Protein AF-A0A936DQ34-F1 (afdb_monomer_lite)

Secondary structure (DSSP, 8-state):
---TTHHHHHHHHHHHHHHHHS--TTTHHHHHHHHHTTB-HHHHHHHHHHHHHHHHHHHHS--EEEEEEEEEEEETTTTEEEEEEEEEEE-SSS-EEEEEEEEEEEEEEETTEEEEEEEEEEEE--------

pLDDT: mean 79.9, std 15.2, range [36.09, 97.06]

Foldseek 3Di:
DDDPPWVVQQVVQVVLCQLVQWDALVCLVVSLVVQVVFADPQQNVVVCVVSVVVNCCRNVQVKGKGWDWDDWGADPVVQKIKTWTWIWIDTPDRDIAIWIKIWIFHWDADPNGIHTHHIDMDTDRPPPPPDD

Radius of gyration: 15.68 Å; chains: 1; bounding box: 55×22×49 Å

Sequence (132 aa):
MPKPIRKPKIAHGLYLAGLLGNVSANNAGFIESTVSRFVTPKAFRSYLTELQQQAIKVRDEQLTTHFQAMEAEYDPGTDLVSVSGLLVTRGVTDVEQRDYRTFQFRFVTRQHQTLLDELRIKDENTRLTAGH

Structure (mmCIF, N/CA/C/O backbone):
data_AF-A0A936DQ34-F1
#
_entry.id   AF-A0A936DQ34-F1
#
loop_
_atom_site.group_PDB
_atom_site.id
_atom_site.type_symbol
_atom_site.label_atom_id
_atom_site.label_alt_id
_atom_site.label_comp_id
_atom_site.label_asym_id
_atom_site.label_entity_id
_atom_site.label_seq_id
_atom_site.pdbx_PDB_ins_code
_atom_site.Cartn_x
_atom_site.Cartn_y
_atom_site.Cartn_z
_atom_site.occupancy
_atom_site.B_iso_or_equiv
_atom_site.auth_seq_id
_atom_site.auth_comp_id
_atom_site.auth_asym_id
_atom_site.auth_atom_id
_atom_site.pdbx_PDB_model_num
ATOM 1 N N . MET A 1 1 ? -9.319 1.081 29.884 1.00 42.59 1 MET A N 1
ATOM 2 C CA . MET A 1 1 ? -8.817 -0.136 29.201 1.00 42.59 1 MET A CA 1
ATOM 3 C C . MET A 1 1 ? -8.824 0.100 27.693 1.00 42.59 1 MET A C 1
ATOM 5 O O . MET A 1 1 ? -9.895 0.412 27.181 1.00 42.59 1 MET A O 1
ATOM 9 N N . PRO A 1 2 ? -7.699 0.019 26.958 1.00 43.97 2 PRO A N 1
ATOM 10 C CA . PRO A 1 2 ? -7.752 0.144 25.504 1.00 43.97 2 PRO A CA 1
ATOM 11 C C . PRO A 1 2 ? -8.344 -1.136 24.884 1.00 43.97 2 PRO A C 1
ATOM 13 O O . PRO A 1 2 ? -7.945 -2.245 25.229 1.00 43.97 2 PRO A O 1
ATOM 16 N N . LYS A 1 3 ? -9.337 -0.965 24.001 1.00 46.25 3 LYS A N 1
ATOM 17 C CA . LYS A 1 3 ? -10.158 -2.022 23.379 1.00 46.25 3 LYS A CA 1
ATOM 18 C C . LYS A 1 3 ? -9.344 -3.047 22.551 1.00 46.25 3 LYS A C 1
ATOM 20 O O . LYS A 1 3 ? -8.371 -2.661 21.902 1.00 46.25 3 LYS A O 1
ATOM 25 N N . PRO A 1 4 ? -9.819 -4.307 22.429 1.00 53.09 4 PRO A N 1
ATOM 26 C CA . PRO A 1 4 ? -9.181 -5.410 21.684 1.00 53.09 4 PRO A CA 1
ATOM 27 C C . PRO A 1 4 ? -9.134 -5.250 20.144 1.00 53.09 4 PRO A C 1
ATOM 29 O O . PRO A 1 4 ? -8.749 -6.173 19.434 1.00 53.09 4 PRO A O 1
ATOM 32 N N . ILE A 1 5 ? -9.481 -4.077 19.605 1.00 57.06 5 ILE A N 1
ATOM 33 C CA . ILE A 1 5 ? -9.650 -3.814 18.161 1.00 57.06 5 ILE A CA 1
ATOM 34 C C . ILE A 1 5 ? -8.296 -3.588 17.438 1.00 57.06 5 ILE A C 1
ATOM 36 O O . ILE A 1 5 ? -8.241 -3.533 16.213 1.00 57.06 5 ILE A O 1
ATOM 40 N N . ARG A 1 6 ? -7.173 -3.521 18.172 1.00 66.62 6 ARG A N 1
ATOM 41 C CA . ARG A 1 6 ? -5.840 -3.199 17.618 1.00 66.62 6 ARG A CA 1
ATOM 42 C C . ARG A 1 6 ? -5.245 -4.314 16.748 1.00 66.62 6 ARG A C 1
ATOM 44 O O . ARG A 1 6 ? -4.810 -4.061 15.630 1.00 66.62 6 ARG A O 1
ATOM 51 N N . LYS A 1 7 ? -5.245 -5.556 17.246 1.00 77.88 7 LYS A N 1
ATOM 52 C CA . LYS A 1 7 ? -4.588 -6.694 16.573 1.00 77.88 7 LYS A CA 1
ATOM 53 C C . LYS A 1 7 ? -5.211 -7.040 15.209 1.00 77.88 7 LYS A C 1
ATOM 55 O O . LYS A 1 7 ? -4.446 -7.253 14.273 1.00 77.88 7 LYS A O 1
ATOM 60 N N . PRO A 1 8 ? -6.551 -7.036 15.044 1.00 85.12 8 PRO A N 1
ATOM 61 C CA . PRO A 1 8 ? -7.160 -7.287 13.740 1.00 85.12 8 PRO A CA 1
ATOM 62 C C . PRO A 1 8 ? -6.759 -6.255 12.684 1.00 85.12 8 PRO A C 1
ATOM 64 O O . PRO A 1 8 ? -6.446 -6.643 11.563 1.00 85.12 8 PRO A O 1
ATOM 67 N N . LYS A 1 9 ? -6.717 -4.960 13.032 1.00 88.94 9 LYS A N 1
ATOM 68 C CA . LYS A 1 9 ? -6.321 -3.898 12.093 1.00 88.94 9 LYS A CA 1
ATOM 69 C C . LYS A 1 9 ? -4.859 -4.038 11.657 1.00 88.94 9 LYS A C 1
ATOM 71 O O . LYS A 1 9 ? -4.579 -3.942 10.468 1.00 88.94 9 LYS A O 1
ATOM 76 N N . ILE A 1 10 ? -3.953 -4.338 12.592 1.00 92.81 10 ILE A N 1
ATOM 77 C CA . ILE A 1 10 ? -2.535 -4.591 12.281 1.00 92.81 10 ILE A CA 1
ATOM 78 C C . ILE A 1 10 ? -2.386 -5.794 11.341 1.00 92.81 10 ILE A C 1
ATOM 80 O O . ILE A 1 10 ? -1.680 -5.702 10.342 1.00 92.81 10 ILE A O 1
ATOM 84 N N . ALA A 1 11 ? -3.101 -6.894 11.601 1.00 92.00 11 ALA A N 1
ATOM 85 C CA . ALA A 1 11 ? -3.076 -8.067 10.727 1.00 92.00 11 ALA A CA 1
ATOM 86 C C . ALA A 1 11 ? -3.583 -7.757 9.304 1.00 92.00 11 ALA A C 1
ATOM 88 O O . ALA A 1 11 ? -2.979 -8.199 8.330 1.00 92.00 11 ALA A O 1
ATOM 89 N N . HIS A 1 12 ? -4.647 -6.954 9.173 1.00 90.31 12 HIS A N 1
ATOM 90 C CA . HIS A 1 12 ? -5.128 -6.499 7.863 1.00 90.31 12 HIS A CA 1
ATOM 91 C C . HIS A 1 12 ? -4.103 -5.601 7.161 1.00 90.31 12 HIS A C 1
ATOM 93 O O . HIS A 1 12 ? -3.882 -5.755 5.963 1.00 90.31 12 HIS A O 1
ATOM 99 N N . GLY A 1 13 ? -3.455 -4.694 7.899 1.00 92.06 13 GLY A N 1
ATOM 100 C CA . GLY A 1 13 ? -2.384 -3.851 7.368 1.00 92.06 13 GLY A CA 1
ATOM 101 C C . GLY A 1 13 ? -1.207 -4.671 6.847 1.00 92.06 13 GLY A C 1
ATOM 102 O O . GLY A 1 13 ? -0.770 -4.450 5.725 1.00 92.06 13 GLY A O 1
ATOM 103 N N . LEU A 1 14 ? -0.738 -5.662 7.612 1.00 94.56 14 LEU A N 1
ATOM 104 C CA . LEU A 1 14 ? 0.339 -6.569 7.197 1.00 94.56 14 LEU A CA 1
ATOM 105 C C . LEU A 1 14 ? -0.027 -7.362 5.938 1.00 94.56 14 LEU A C 1
ATOM 107 O O . LEU A 1 14 ? 0.781 -7.455 5.017 1.00 94.56 14 LEU A O 1
ATOM 111 N N . TYR A 1 15 ? -1.249 -7.898 5.878 1.00 91.94 15 TYR A N 1
ATOM 112 C CA . TYR A 1 15 ? -1.738 -8.616 4.703 1.00 91.94 15 TYR A CA 1
ATOM 113 C C . TYR A 1 15 ? -1.745 -7.725 3.455 1.00 91.94 15 TYR A C 1
ATOM 115 O O . TYR A 1 15 ? -1.208 -8.106 2.415 1.00 91.94 15 TYR A O 1
ATOM 123 N N . LEU A 1 16 ? -2.306 -6.516 3.566 1.00 90.50 16 LEU A N 1
ATOM 124 C CA . LEU A 1 16 ? -2.356 -5.580 2.447 1.00 90.50 16 LEU A CA 1
ATOM 125 C C . LEU A 1 16 ? -0.961 -5.086 2.055 1.00 90.50 16 LEU A C 1
ATOM 127 O O . LEU A 1 16 ? -0.651 -5.089 0.873 1.00 90.50 16 LEU A O 1
ATOM 131 N N . ALA A 1 17 ? -0.094 -4.729 3.003 1.00 92.31 17 ALA A N 1
ATOM 132 C CA . ALA A 1 17 ? 1.287 -4.343 2.705 1.00 92.31 17 ALA A CA 1
ATOM 133 C C . ALA A 1 17 ? 2.051 -5.467 1.989 1.00 92.31 17 ALA A C 1
ATOM 135 O O . ALA A 1 17 ? 2.774 -5.209 1.030 1.00 92.31 17 ALA A O 1
ATOM 136 N N . GLY A 1 18 ? 1.830 -6.721 2.394 1.00 92.62 18 GLY A N 1
ATOM 137 C CA . GLY A 1 18 ? 2.367 -7.893 1.712 1.00 92.62 18 GLY A CA 1
ATOM 138 C C . GLY A 1 18 ? 1.900 -7.987 0.261 1.00 92.62 18 GLY A C 1
ATOM 139 O O . GLY A 1 18 ? 2.727 -8.166 -0.623 1.00 92.62 18 GLY A O 1
ATOM 140 N N . LEU A 1 19 ? 0.608 -7.806 -0.016 1.00 89.38 19 LEU A N 1
ATOM 141 C CA . LEU A 1 19 ? 0.105 -7.809 -1.395 1.00 89.38 19 LEU A CA 1
ATOM 142 C C . LEU A 1 19 ? 0.658 -6.639 -2.219 1.00 89.38 19 LEU A C 1
ATOM 144 O O . LEU A 1 19 ? 1.099 -6.834 -3.345 1.00 89.38 19 LEU A O 1
ATOM 148 N N . LEU A 1 20 ? 0.638 -5.428 -1.665 1.00 87.56 20 LEU A N 1
ATOM 149 C CA . LEU A 1 20 ? 0.987 -4.201 -2.390 1.00 87.56 20 LEU A CA 1
ATOM 150 C C . LEU A 1 20 ? 2.488 -4.005 -2.575 1.00 87.56 20 LEU A C 1
ATOM 152 O O . LEU A 1 20 ? 2.909 -3.324 -3.504 1.00 87.56 20 LEU A O 1
ATOM 156 N N . GLY A 1 21 ? 3.294 -4.579 -1.693 1.00 89.56 21 GLY A N 1
ATOM 157 C CA . GLY A 1 21 ? 4.744 -4.525 -1.780 1.00 89.56 21 GLY A CA 1
ATOM 158 C C . GLY A 1 21 ? 5.373 -5.693 -2.543 1.00 89.56 21 GLY A C 1
ATOM 159 O O . GLY A 1 21 ? 6.570 -5.648 -2.803 1.00 89.56 21 GLY A O 1
ATOM 160 N N . ASN A 1 22 ? 4.596 -6.724 -2.903 1.00 91.50 22 ASN A N 1
ATOM 161 C CA . ASN A 1 22 ? 5.082 -7.912 -3.613 1.00 91.50 22 ASN A CA 1
ATOM 162 C C . ASN A 1 22 ? 4.374 -8.089 -4.963 1.00 91.50 22 ASN A C 1
ATOM 164 O O . ASN A 1 22 ? 3.525 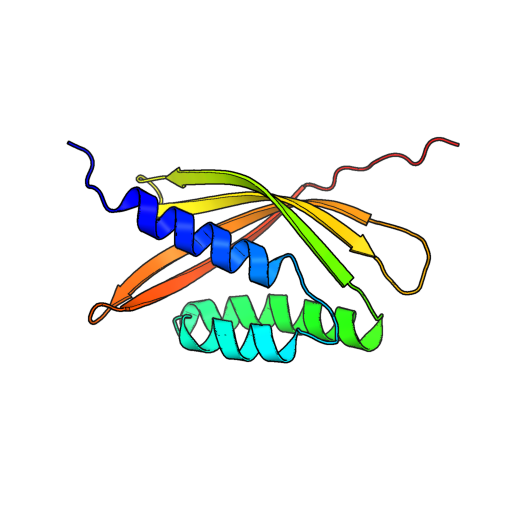-8.971 -5.137 1.00 91.50 22 ASN A O 1
ATOM 168 N N . VAL A 1 23 ? 4.715 -7.230 -5.924 1.00 88.06 23 VAL A N 1
ATOM 169 C CA . VAL A 1 23 ? 4.039 -7.128 -7.224 1.00 88.06 23 VAL A CA 1
ATOM 170 C C . VAL A 1 23 ? 4.970 -7.557 -8.357 1.00 88.06 23 VAL A C 1
ATOM 172 O O . VAL A 1 23 ? 6.162 -7.271 -8.368 1.00 88.06 23 VAL A O 1
ATOM 175 N N . SER A 1 24 ? 4.405 -8.244 -9.340 1.00 86.25 24 SER A N 1
ATOM 176 C CA . SER A 1 24 ? 5.037 -8.651 -10.594 1.00 86.25 24 SER A CA 1
ATOM 177 C C . SER A 1 24 ? 3.990 -8.664 -11.708 1.00 86.25 24 SER A C 1
ATOM 179 O O . SER A 1 24 ? 2.784 -8.669 -11.440 1.00 86.25 24 SER A O 1
ATOM 181 N N . ALA A 1 25 ? 4.430 -8.749 -12.964 1.00 81.94 25 ALA A N 1
ATOM 182 C CA . ALA A 1 25 ? 3.512 -8.831 -14.102 1.00 81.94 25 ALA A CA 1
ATOM 183 C C . ALA A 1 25 ? 2.543 -10.025 -13.985 1.00 81.94 25 ALA A C 1
ATOM 185 O O . ALA A 1 25 ? 1.388 -9.938 -14.395 1.00 81.94 25 ALA A O 1
ATOM 186 N N . ASN A 1 26 ? 2.986 -11.112 -13.346 1.00 85.31 26 ASN A N 1
ATOM 187 C CA . ASN A 1 26 ? 2.221 -12.350 -13.222 1.00 85.31 26 ASN A CA 1
ATOM 188 C C . ASN A 1 26 ? 1.116 -12.296 -12.157 1.00 85.31 26 ASN A C 1
ATOM 190 O O . ASN A 1 26 ? 0.163 -13.068 -12.241 1.00 85.31 26 ASN A O 1
ATOM 194 N N . ASN A 1 27 ? 1.228 -11.424 -11.146 1.00 85.25 27 ASN A N 1
ATOM 195 C CA . ASN A 1 27 ? 0.270 -11.363 -10.033 1.00 85.25 27 ASN A CA 1
ATOM 196 C C . ASN A 1 27 ? -0.489 -10.027 -9.926 1.00 85.25 27 ASN A C 1
ATOM 198 O O . ASN A 1 27 ? -1.427 -9.939 -9.133 1.00 85.25 27 ASN A O 1
ATOM 202 N N . ALA A 1 28 ? -0.153 -9.018 -10.739 1.00 81.44 28 ALA A N 1
ATOM 203 C CA . ALA A 1 28 ? -0.770 -7.691 -10.685 1.00 81.44 28 ALA A CA 1
ATOM 204 C C . ALA A 1 28 ? -2.308 -7.732 -10.808 1.00 81.44 28 ALA A C 1
ATOM 206 O O . ALA A 1 28 ? -3.007 -7.174 -9.963 1.00 81.44 28 ALA A O 1
ATOM 207 N N . GLY A 1 29 ? -2.849 -8.463 -11.792 1.00 80.94 29 GLY A N 1
ATOM 208 C CA . GLY A 1 29 ? -4.304 -8.588 -11.971 1.00 80.94 29 GLY A CA 1
ATOM 209 C C . GLY A 1 29 ? -5.000 -9.314 -10.812 1.00 80.94 29 GLY A C 1
ATOM 210 O O . GLY A 1 29 ? -6.113 -8.963 -10.414 1.00 80.94 29 GLY A O 1
ATOM 211 N N . PHE A 1 30 ? -4.326 -10.293 -10.201 1.00 85.25 30 PHE A N 1
ATOM 212 C CA . PHE A 1 30 ? -4.834 -10.953 -8.999 1.00 85.25 30 PHE A CA 1
ATOM 213 C C . PHE A 1 30 ? -4.909 -9.975 -7.818 1.00 85.25 30 PHE A C 1
ATOM 215 O O . PHE A 1 30 ? -5.934 -9.930 -7.132 1.00 85.25 30 PHE A O 1
ATOM 222 N N . ILE A 1 31 ? -3.863 -9.172 -7.603 1.00 83.94 31 ILE A N 1
ATOM 223 C CA . ILE A 1 31 ? -3.805 -8.174 -6.528 1.00 83.94 31 ILE A CA 1
ATOM 224 C C . ILE A 1 31 ? -4.905 -7.126 -6.716 1.00 83.94 31 ILE A C 1
ATOM 226 O O . ILE A 1 31 ? -5.665 -6.880 -5.780 1.00 83.94 31 ILE A O 1
ATOM 230 N N . GLU A 1 32 ? -5.069 -6.592 -7.929 1.00 78.69 32 GLU A N 1
ATOM 231 C CA . GLU A 1 32 ? -6.132 -5.633 -8.256 1.00 78.69 32 GLU A CA 1
ATOM 232 C C . GLU A 1 32 ? -7.528 -6.205 -7.951 1.00 78.69 32 GLU A C 1
ATOM 234 O O . GLU A 1 32 ? -8.326 -5.593 -7.230 1.00 78.69 32 GLU A O 1
ATOM 239 N N . SER A 1 33 ? -7.814 -7.423 -8.421 1.00 82.38 33 SER A N 1
ATOM 240 C CA . SER A 1 33 ? -9.102 -8.090 -8.173 1.00 82.38 33 SER A CA 1
ATOM 241 C C . SER A 1 33 ? -9.339 -8.407 -6.691 1.00 82.38 33 SER A C 1
ATOM 243 O O . SER A 1 33 ? -10.480 -8.463 -6.232 1.00 82.38 33 SER A O 1
ATOM 245 N N . THR A 1 34 ? -8.266 -8.622 -5.929 1.00 83.56 34 THR A N 1
ATOM 246 C CA . THR A 1 34 ? -8.348 -8.955 -4.509 1.00 83.56 34 THR A CA 1
ATOM 247 C C . THR A 1 34 ? -8.626 -7.716 -3.693 1.00 83.56 34 THR A C 1
ATOM 249 O O . THR A 1 34 ? -9.564 -7.713 -2.899 1.00 83.56 34 THR A O 1
ATOM 252 N N . VAL A 1 35 ? -7.854 -6.656 -3.906 1.00 80.25 35 VAL A N 1
ATOM 253 C CA . VAL A 1 35 ? -7.964 -5.447 -3.099 1.00 80.25 35 VAL A CA 1
ATOM 254 C C . VAL A 1 35 ? -9.225 -4.669 -3.447 1.00 80.25 35 VAL A C 1
ATOM 256 O O . VAL A 1 35 ? -9.895 -4.226 -2.521 1.00 80.25 35 VAL A O 1
ATOM 259 N N . SER A 1 36 ? -9.630 -4.598 -4.723 1.00 78.81 36 SER A N 1
ATOM 260 C CA . SER A 1 36 ? -10.869 -3.917 -5.157 1.00 78.81 36 SER A CA 1
ATOM 261 C C . SER A 1 36 ? -12.123 -4.336 -4.379 1.00 78.81 36 SER A C 1
ATOM 263 O O . SER A 1 36 ? -12.998 -3.505 -4.146 1.00 78.81 36 SER A O 1
ATOM 265 N N . ARG A 1 37 ? -12.199 -5.586 -3.902 1.00 77.56 37 ARG A N 1
ATOM 266 C CA . ARG A 1 37 ? -13.316 -6.089 -3.080 1.00 77.56 37 ARG A CA 1
ATOM 267 C C . ARG A 1 37 ? -13.371 -5.513 -1.665 1.00 77.56 37 ARG A C 1
ATOM 269 O O . ARG A 1 37 ? -14.415 -5.586 -1.025 1.00 77.56 37 ARG A O 1
ATOM 276 N N . PHE A 1 38 ? -12.266 -4.963 -1.172 1.00 76.38 38 PHE A 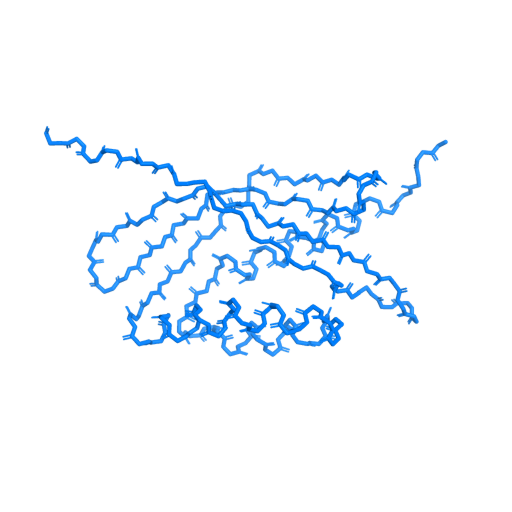N 1
ATOM 2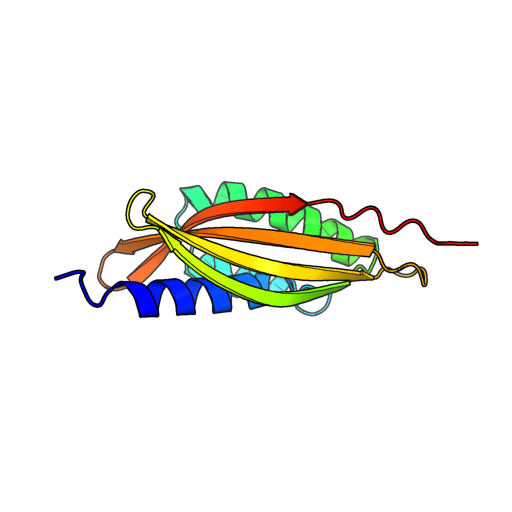77 C CA . PHE A 1 38 ? -12.118 -4.512 0.210 1.00 76.38 38 PHE A CA 1
ATOM 278 C C . PHE A 1 38 ? -11.808 -3.020 0.321 1.00 76.38 38 PHE A C 1
ATOM 280 O O . PHE A 1 38 ? -11.471 -2.568 1.411 1.00 76.38 38 PHE A O 1
ATOM 287 N N . VAL A 1 39 ? -11.919 -2.239 -0.758 1.00 78.88 39 VAL A N 1
ATOM 288 C CA . VAL A 1 39 ? -11.681 -0.788 -0.726 1.00 78.88 39 VAL A CA 1
ATOM 289 C C . VAL A 1 39 ? -12.994 -0.020 -0.827 1.00 78.88 39 VAL A C 1
ATOM 291 O O . VAL A 1 39 ? -13.875 -0.362 -1.613 1.00 78.88 39 VAL A O 1
ATOM 294 N N . THR A 1 40 ? -13.137 1.058 -0.056 1.00 76.19 40 THR A N 1
ATOM 295 C CA . THR A 1 40 ? -14.236 2.004 -0.275 1.00 76.19 40 THR A CA 1
ATOM 296 C C . THR A 1 40 ? -14.068 2.704 -1.635 1.00 76.19 40 THR A C 1
ATOM 298 O O . THR A 1 40 ? -12.940 2.896 -2.094 1.00 76.19 40 THR A O 1
ATOM 301 N N . PRO A 1 41 ? -15.148 3.185 -2.283 1.00 66.00 41 PRO A N 1
ATOM 302 C CA . PRO A 1 41 ? -15.038 3.908 -3.557 1.00 66.00 41 PRO A CA 1
ATOM 303 C C . PRO A 1 41 ? -14.090 5.118 -3.515 1.00 66.00 41 PRO A C 1
ATOM 305 O O . PRO A 1 41 ? -13.546 5.521 -4.543 1.00 66.00 41 PRO A O 1
ATOM 308 N N . LYS A 1 42 ? -13.898 5.705 -2.325 1.00 69.06 42 LYS A N 1
ATOM 309 C CA . LYS A 1 42 ? -12.978 6.818 -2.078 1.00 69.06 42 LYS A CA 1
ATOM 310 C C . LYS A 1 42 ? -11.521 6.357 -2.132 1.00 69.06 42 LYS A C 1
ATOM 312 O O . LYS A 1 42 ? -10.757 6.901 -2.924 1.00 69.06 42 LYS A O 1
ATOM 317 N N . ALA A 1 43 ? -11.145 5.349 -1.341 1.00 65.62 43 ALA A N 1
ATOM 318 C CA . ALA A 1 43 ? -9.778 4.833 -1.363 1.00 65.62 43 ALA A CA 1
ATOM 319 C C . ALA A 1 43 ? -9.440 4.130 -2.677 1.00 65.62 43 ALA A C 1
ATOM 321 O O . ALA A 1 43 ? -8.285 4.164 -3.082 1.00 65.62 43 ALA A O 1
ATOM 322 N N . PHE A 1 44 ? -10.429 3.572 -3.381 1.00 65.25 44 PHE A N 1
ATOM 323 C CA . PHE A 1 44 ? -10.210 2.898 -4.657 1.00 65.25 44 PHE A CA 1
ATOM 324 C C . PHE A 1 44 ? -9.610 3.836 -5.709 1.00 65.25 44 PHE A C 1
ATOM 326 O O . PHE A 1 44 ? -8.763 3.409 -6.477 1.00 65.25 44 PHE A O 1
ATOM 333 N N . ARG A 1 45 ? -9.959 5.131 -5.711 1.00 62.25 45 ARG A N 1
ATOM 334 C CA . ARG A 1 45 ? -9.392 6.100 -6.668 1.00 62.25 45 ARG A CA 1
ATOM 335 C C . ARG A 1 45 ? -7.917 6.395 -6.402 1.00 62.25 45 ARG A C 1
ATOM 337 O O . ARG A 1 45 ? -7.126 6.352 -7.331 1.00 62.25 45 ARG A O 1
ATOM 344 N N . SER A 1 46 ? -7.543 6.668 -5.151 1.00 62.91 46 SER A N 1
ATOM 345 C CA . SER A 1 46 ? -6.136 6.899 -4.783 1.00 62.91 46 SER A CA 1
ATOM 346 C C . SER A 1 46 ? -5.297 5.634 -4.956 1.00 62.91 46 SER A C 1
ATOM 348 O O . SER A 1 46 ? -4.190 5.690 -5.475 1.00 62.91 46 SER A O 1
ATOM 350 N N . TYR A 1 47 ? -5.865 4.491 -4.578 1.00 64.81 47 TYR A N 1
ATOM 351 C CA . TYR A 1 47 ? -5.282 3.170 -4.757 1.00 64.81 47 TYR A CA 1
ATOM 352 C C . TYR A 1 47 ? -5.032 2.841 -6.230 1.00 64.81 47 TYR A C 1
ATOM 354 O O . TYR A 1 47 ? -3.915 2.490 -6.589 1.00 64.81 47 TYR A O 1
ATOM 362 N N . LEU A 1 48 ? -6.048 2.989 -7.085 1.00 60.59 48 LEU A N 1
ATOM 363 C CA . LEU A 1 48 ? -5.932 2.704 -8.510 1.00 60.59 48 LEU A CA 1
ATOM 364 C C . LEU A 1 48 ? -4.915 3.606 -9.189 1.00 60.59 48 LEU A C 1
ATOM 366 O O . LEU A 1 48 ? -4.193 3.114 -10.036 1.00 60.59 48 LEU A O 1
ATOM 370 N N . THR A 1 49 ? -4.820 4.886 -8.834 1.00 65.94 49 THR A N 1
ATOM 371 C CA . THR A 1 49 ? -3.811 5.760 -9.444 1.00 65.94 49 THR A CA 1
ATOM 372 C C . THR A 1 49 ? -2.396 5.249 -9.164 1.00 65.94 49 THR A C 1
ATOM 374 O O . THR A 1 49 ? -1.610 5.097 -10.095 1.00 65.94 49 THR A O 1
ATOM 377 N N . GLU A 1 50 ? -2.088 4.916 -7.908 1.00 66.81 50 GLU A N 1
ATOM 378 C CA . GLU A 1 50 ? -0.766 4.406 -7.514 1.00 66.81 50 GLU A CA 1
ATOM 379 C C . GLU A 1 50 ? -0.483 3.024 -8.120 1.00 66.81 50 GLU A C 1
ATOM 381 O O . GLU A 1 50 ? 0.607 2.757 -8.631 1.00 66.81 50 GLU A O 1
ATOM 386 N N . LEU A 1 51 ? -1.486 2.144 -8.122 1.00 64.62 51 LEU A N 1
ATOM 387 C CA . LEU A 1 51 ? -1.319 0.778 -8.601 1.00 64.62 51 LEU A CA 1
ATOM 388 C C . LEU A 1 51 ? -1.391 0.641 -10.109 1.00 64.62 51 LEU A C 1
ATOM 390 O O . LEU A 1 51 ? -0.684 -0.194 -10.643 1.00 64.62 51 LEU A O 1
ATOM 394 N N . GLN A 1 52 ? -2.181 1.443 -10.818 1.00 60.59 52 GLN A N 1
ATOM 395 C CA . GLN A 1 52 ? -2.158 1.465 -12.280 1.00 60.59 52 GLN A CA 1
ATOM 396 C C . GLN A 1 52 ? -0.819 2.004 -12.769 1.00 60.59 52 GLN A C 1
ATOM 398 O O . GLN A 1 52 ? -0.245 1.431 -13.690 1.00 60.59 52 GLN A O 1
ATOM 403 N N . GLN A 1 53 ? -0.268 3.039 -12.125 1.00 66.56 53 GLN A N 1
ATOM 404 C CA . GLN A 1 53 ? 1.071 3.515 -12.468 1.00 66.56 53 GLN A CA 1
ATOM 405 C C . GLN A 1 53 ? 2.147 2.462 -12.188 1.00 66.56 53 GLN A C 1
ATOM 407 O O . GLN A 1 53 ? 3.025 2.262 -13.028 1.00 66.56 53 GLN A O 1
ATOM 412 N N . GLN A 1 54 ? 2.068 1.745 -11.064 1.00 65.50 54 GLN A N 1
ATOM 413 C CA . GLN A 1 54 ? 2.984 0.633 -10.799 1.00 65.50 54 GLN A CA 1
ATOM 414 C C . GLN A 1 54 ? 2.749 -0.562 -11.724 1.00 65.50 54 GLN A C 1
ATOM 416 O O . GLN A 1 54 ? 3.719 -1.125 -12.203 1.00 65.50 54 GLN A O 1
ATOM 421 N N . ALA A 1 55 ? 1.508 -0.936 -12.024 1.00 64.25 55 ALA A N 1
ATOM 422 C CA . ALA A 1 55 ? 1.170 -2.083 -12.863 1.00 64.25 55 ALA A CA 1
ATOM 423 C C . ALA A 1 55 ? 1.573 -1.863 -14.325 1.00 64.25 55 ALA A C 1
ATOM 425 O O . ALA A 1 55 ? 2.066 -2.793 -14.958 1.00 64.25 55 ALA A O 1
ATOM 426 N N . ILE A 1 56 ? 1.419 -0.639 -14.845 1.00 63.12 56 ILE A N 1
ATOM 427 C CA . ILE A 1 56 ? 1.920 -0.260 -16.172 1.00 63.12 56 ILE A CA 1
ATOM 428 C C . ILE A 1 56 ? 3.441 -0.421 -16.208 1.00 63.12 56 ILE A C 1
ATOM 430 O O . ILE A 1 56 ? 3.941 -1.120 -17.079 1.00 63.12 56 ILE A O 1
ATOM 434 N N . LYS A 1 57 ? 4.174 0.115 -15.223 1.00 65.31 57 LYS A N 1
ATOM 435 C CA . LYS A 1 57 ? 5.637 -0.052 -15.146 1.00 65.31 57 LYS A CA 1
ATOM 436 C C . LYS A 1 57 ? 6.054 -1.513 -14.966 1.00 65.31 57 LYS A C 1
ATOM 438 O O . LYS A 1 57 ? 6.924 -2.004 -15.663 1.00 65.31 57 LYS A O 1
ATOM 443 N N . VAL A 1 58 ? 5.394 -2.248 -14.079 1.00 64.81 58 VAL A N 1
ATOM 444 C CA . VAL A 1 58 ? 5.626 -3.680 -13.843 1.00 64.81 58 VAL A CA 1
ATOM 445 C C . VAL A 1 58 ? 5.416 -4.503 -15.113 1.00 64.81 58 VAL A C 1
ATOM 447 O O . VAL A 1 58 ? 6.155 -5.453 -15.351 1.00 64.81 58 VAL A O 1
ATOM 450 N N . ARG A 1 59 ? 4.435 -4.150 -15.948 1.00 67.31 59 ARG A N 1
ATOM 451 C CA . ARG A 1 59 ? 4.170 -4.856 -17.203 1.00 67.31 59 ARG A CA 1
ATOM 452 C C . ARG A 1 59 ? 5.119 -4.428 -18.320 1.00 67.31 59 ARG A C 1
ATOM 454 O O . ARG A 1 59 ? 5.678 -5.287 -18.994 1.00 67.31 59 ARG A O 1
ATOM 461 N N . ASP A 1 60 ? 5.283 -3.127 -18.517 1.00 70.00 60 ASP A N 1
ATOM 462 C CA . ASP A 1 60 ? 5.986 -2.569 -19.671 1.00 70.00 60 ASP A CA 1
ATOM 463 C C . ASP A 1 60 ? 7.517 -2.581 -19.460 1.00 70.00 60 ASP A C 1
ATOM 465 O O . ASP A 1 60 ? 8.267 -2.809 -20.406 1.00 70.00 60 ASP A O 1
ATOM 469 N N . GLU A 1 61 ? 7.987 -2.430 -18.216 1.00 70.94 61 GLU A N 1
ATOM 470 C CA . GLU A 1 61 ? 9.408 -2.458 -17.820 1.00 70.94 61 GLU A CA 1
ATOM 471 C C . GLU A 1 61 ? 9.804 -3.776 -17.115 1.00 70.94 61 GLU A C 1
ATOM 473 O O . GLU A 1 61 ? 10.931 -3.913 -16.638 1.00 70.94 61 GLU A O 1
ATOM 478 N N . GLN A 1 62 ? 8.888 -4.755 -17.036 1.00 77.25 62 GLN A N 1
ATOM 479 C CA . GLN A 1 62 ? 9.076 -6.052 -16.357 1.00 77.25 62 GLN A CA 1
ATOM 480 C C . GLN A 1 62 ? 9.588 -5.927 -14.910 1.00 77.25 62 GLN A C 1
ATOM 482 O O . GLN A 1 62 ? 10.346 -6.773 -14.428 1.00 77.25 62 GLN A O 1
ATOM 487 N N . LEU A 1 63 ? 9.190 -4.865 -14.203 1.00 82.06 63 LEU A N 1
ATOM 488 C CA . LEU A 1 63 ? 9.601 -4.671 -12.816 1.00 82.06 63 LEU A CA 1
ATOM 489 C C . LEU A 1 63 ? 8.969 -5.720 -11.901 1.00 82.06 63 LEU A C 1
ATOM 491 O O . LEU A 1 63 ? 7.811 -6.112 -12.047 1.00 82.06 63 LEU A O 1
ATOM 495 N N . THR A 1 64 ? 9.725 -6.113 -10.889 1.00 87.06 64 THR A N 1
ATOM 496 C CA . THR A 1 64 ? 9.251 -6.898 -9.755 1.00 87.06 64 THR A CA 1
ATOM 497 C C . THR A 1 64 ? 9.578 -6.157 -8.473 1.00 87.06 64 THR A C 1
ATOM 499 O O . THR A 1 64 ? 10.651 -5.564 -8.345 1.00 87.06 64 THR A O 1
ATOM 502 N N . THR A 1 65 ? 8.650 -6.175 -7.525 1.00 89.88 65 THR A N 1
ATOM 503 C CA . THR A 1 65 ? 8.863 -5.650 -6.181 1.00 89.88 65 THR A CA 1
ATOM 504 C C . THR A 1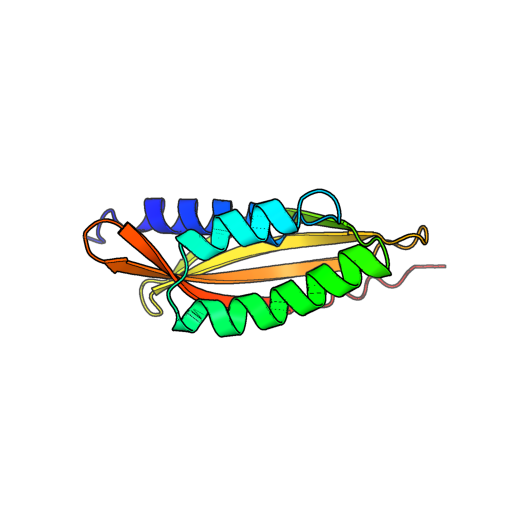 65 ? 8.780 -6.773 -5.163 1.00 89.88 65 THR A C 1
ATOM 506 O O . THR A 1 65 ? 7.963 -7.688 -5.284 1.00 89.88 65 THR A O 1
ATOM 509 N N . HIS A 1 66 ? 9.642 -6.701 -4.156 1.00 93.81 66 HIS A N 1
ATOM 510 C CA . HIS A 1 66 ? 9.604 -7.561 -2.989 1.00 93.81 66 HIS A CA 1
ATOM 511 C C . HIS A 1 66 ? 9.637 -6.703 -1.732 1.00 93.81 66 HIS A C 1
ATOM 513 O O . HIS A 1 66 ? 10.553 -5.903 -1.550 1.00 93.81 66 HIS A O 1
ATOM 519 N N . PHE A 1 67 ? 8.649 -6.875 -0.860 1.00 95.38 67 PHE A N 1
ATOM 520 C CA . PHE A 1 67 ? 8.539 -6.120 0.379 1.00 95.38 67 PHE A CA 1
ATOM 521 C C . PHE A 1 67 ? 8.607 -7.045 1.580 1.00 95.38 67 PHE A C 1
ATOM 523 O O . PHE A 1 67 ? 7.800 -7.972 1.715 1.00 95.38 67 PHE A O 1
ATOM 530 N N . GLN A 1 68 ? 9.530 -6.727 2.480 1.00 97.06 68 GLN A N 1
ATOM 531 C CA . GLN A 1 68 ? 9.687 -7.383 3.764 1.00 97.06 68 GLN A CA 1
ATOM 532 C C . GLN A 1 68 ? 9.272 -6.418 4.874 1.00 97.06 68 GLN A C 1
ATOM 534 O O . GLN A 1 68 ? 9.994 -5.474 5.191 1.00 97.06 68 GLN A O 1
ATOM 539 N N . ALA A 1 69 ? 8.110 -6.671 5.479 1.00 96.50 69 ALA A N 1
ATOM 540 C CA . ALA A 1 69 ? 7.655 -5.915 6.641 1.00 96.50 69 ALA A CA 1
ATOM 541 C C . ALA A 1 69 ? 8.616 -6.124 7.822 1.00 96.50 69 ALA A C 1
ATOM 543 O O . ALA A 1 69 ? 8.961 -7.258 8.155 1.00 96.50 69 ALA A O 1
ATOM 544 N N . MET A 1 70 ? 9.017 -5.027 8.458 1.00 95.81 70 MET A N 1
ATOM 545 C CA . MET A 1 70 ? 9.916 -5.018 9.615 1.00 95.81 70 MET A CA 1
ATOM 546 C C . MET A 1 70 ? 9.204 -4.511 10.867 1.00 95.81 70 MET A C 1
ATOM 548 O O . MET A 1 70 ? 9.453 -5.005 11.964 1.00 95.81 70 MET A O 1
ATOM 552 N N . GLU A 1 71 ? 8.278 -3.569 10.696 1.00 95.12 71 GLU A N 1
ATOM 553 C CA . GLU A 1 71 ? 7.519 -2.968 11.783 1.00 95.12 71 GLU A CA 1
ATOM 554 C C . GLU A 1 71 ? 6.051 -2.796 11.390 1.00 95.12 71 GLU A C 1
ATOM 556 O O . GLU A 1 71 ? 5.724 -2.522 10.233 1.00 95.12 71 GLU A O 1
ATOM 561 N N . ALA A 1 72 ? 5.157 -2.973 12.363 1.00 96.00 72 ALA A N 1
ATOM 562 C CA . ALA A 1 72 ? 3.745 -2.681 12.194 1.00 96.00 72 ALA A CA 1
ATOM 563 C C . ALA A 1 72 ? 3.146 -2.124 13.486 1.00 96.00 72 ALA A C 1
ATOM 565 O O . ALA A 1 72 ? 3.205 -2.759 14.541 1.00 96.00 72 ALA A O 1
ATOM 566 N N . GLU A 1 73 ? 2.509 -0.964 13.386 1.00 94.75 73 GLU A N 1
ATOM 567 C CA . GLU A 1 73 ? 1.940 -0.251 14.524 1.00 94.75 73 GLU A CA 1
ATOM 568 C C . GLU A 1 73 ? 0.531 0.262 14.229 1.00 94.75 73 GLU A C 1
ATOM 570 O O . GLU A 1 73 ? 0.121 0.419 13.080 1.00 94.75 73 GLU A O 1
ATOM 575 N N . TYR A 1 74 ? -0.224 0.516 15.296 1.00 94.12 74 TYR A N 1
ATOM 576 C CA . TYR A 1 74 ? -1.533 1.152 15.223 1.00 94.12 74 TYR A CA 1
ATOM 577 C C . TYR A 1 74 ? -1.567 2.370 16.137 1.00 94.12 74 TYR A C 1
ATOM 579 O O . TYR A 1 74 ? -1.411 2.235 17.356 1.00 94.12 74 TYR A O 1
ATOM 587 N N . ASP A 1 75 ? -1.853 3.528 15.551 1.00 92.44 75 ASP A N 1
ATOM 588 C CA . ASP A 1 75 ? -2.016 4.783 16.270 1.00 92.44 75 ASP A CA 1
ATOM 589 C C . ASP A 1 75 ? -3.510 5.062 16.542 1.00 92.44 75 ASP A C 1
ATOM 591 O O . ASP A 1 75 ? -4.278 5.322 15.610 1.00 92.44 75 ASP A O 1
ATOM 595 N N . PRO A 1 76 ? -3.959 5.046 17.813 1.00 89.12 76 PRO A N 1
ATOM 596 C CA . PRO A 1 76 ? -5.346 5.343 18.161 1.00 89.12 76 PRO A CA 1
ATOM 597 C C . PRO A 1 76 ? -5.736 6.817 17.969 1.00 89.12 76 PRO A C 1
ATOM 599 O O . PRO A 1 76 ? -6.930 7.102 17.913 1.00 89.12 76 PRO A O 1
ATOM 602 N N . GLY A 1 77 ? -4.775 7.746 17.905 1.00 90.81 77 GLY A N 1
ATOM 603 C CA . GLY A 1 77 ? -5.035 9.170 17.688 1.00 90.81 77 GLY A CA 1
ATOM 604 C C . GLY A 1 77 ? -5.419 9.480 16.241 1.00 90.81 77 GLY A C 1
ATOM 605 O O . GLY A 1 77 ? -6.293 10.310 15.996 1.00 90.81 77 GLY A O 1
ATOM 606 N N . THR A 1 78 ? -4.809 8.780 15.283 1.00 90.12 78 THR A N 1
ATOM 607 C CA . THR A 1 78 ? -5.070 8.959 13.843 1.00 90.12 78 THR A CA 1
ATOM 608 C C . THR A 1 78 ? -5.936 7.856 13.226 1.00 90.12 78 THR A C 1
ATOM 610 O O . THR A 1 78 ? -6.457 8.035 12.121 1.00 90.12 78 THR A O 1
ATOM 613 N N . ASP A 1 79 ? -6.126 6.747 13.949 1.00 91.56 79 ASP A N 1
ATOM 614 C CA . ASP A 1 79 ? -6.740 5.490 13.500 1.00 91.56 79 ASP A CA 1
ATOM 615 C C . ASP A 1 79 ? -6.017 4.843 12.304 1.00 91.56 79 ASP A C 1
ATOM 617 O O . ASP A 1 79 ? -6.623 4.122 11.505 1.00 91.56 79 ASP A O 1
ATOM 621 N N . LEU A 1 80 ? -4.713 5.106 12.182 1.00 93.31 80 LEU A N 1
ATOM 622 C CA . LEU A 1 80 ? -3.862 4.560 11.133 1.00 93.31 80 LEU A CA 1
ATOM 623 C C . LEU A 1 80 ? -3.127 3.309 11.606 1.00 93.31 80 LEU A C 1
ATOM 625 O O . LEU A 1 80 ? -2.669 3.218 12.744 1.00 93.31 80 LEU A O 1
ATOM 629 N N . VAL A 1 81 ? -2.992 2.355 10.693 1.00 95.31 81 VAL A N 1
ATOM 630 C CA . VAL A 1 81 ? -2.033 1.257 10.788 1.00 95.31 81 VAL A CA 1
ATOM 631 C C . VAL A 1 81 ? -0.856 1.596 9.887 1.00 95.31 81 VAL A C 1
ATOM 633 O O . VAL A 1 81 ? -1.059 1.733 8.682 1.00 95.31 81 VAL A O 1
ATOM 636 N N . SER A 1 82 ? 0.345 1.716 10.446 1.00 96.06 82 SER A N 1
ATOM 637 C CA . SER A 1 82 ? 1.582 1.877 9.673 1.00 96.06 82 SER A CA 1
ATOM 638 C C . SER A 1 82 ? 2.281 0.525 9.574 1.00 96.06 82 SER A C 1
ATOM 640 O O . SER A 1 82 ? 2.440 -0.151 10.587 1.00 96.06 82 SER A O 1
ATOM 642 N N . VAL A 1 83 ? 2.679 0.125 8.369 1.00 96.88 83 VAL A N 1
ATOM 643 C CA . VAL A 1 83 ? 3.529 -1.044 8.123 1.00 96.88 83 VAL A CA 1
ATOM 644 C C . VAL A 1 83 ? 4.754 -0.585 7.355 1.00 96.88 83 VAL A C 1
ATOM 646 O O . VAL A 1 83 ? 4.631 -0.140 6.212 1.00 96.88 83 VAL A O 1
ATOM 649 N N . SER A 1 84 ? 5.916 -0.713 7.979 1.00 96.19 84 SER A N 1
ATOM 650 C CA . SER A 1 84 ? 7.187 -0.212 7.462 1.00 96.19 84 SER A CA 1
ATOM 651 C C . SER A 1 84 ? 8.147 -1.361 7.205 1.00 96.19 84 SER A C 1
ATOM 653 O O . SER A 1 84 ? 8.129 -2.376 7.911 1.00 96.19 84 SER A O 1
ATOM 655 N N . GLY A 1 85 ? 8.977 -1.233 6.177 1.00 96.25 85 GLY A N 1
ATOM 656 C CA . GLY A 1 85 ? 9.918 -2.283 5.828 1.00 96.25 85 GLY A CA 1
ATOM 657 C C . GLY A 1 85 ? 10.739 -1.993 4.584 1.00 96.25 85 GLY A C 1
ATOM 658 O O . GLY A 1 85 ? 10.631 -0.931 3.970 1.00 96.25 85 GLY A O 1
ATOM 659 N N . LEU A 1 86 ? 11.558 -2.973 4.216 1.00 96.00 86 LEU A N 1
ATOM 660 C CA . LEU A 1 86 ? 12.425 -2.896 3.049 1.00 96.00 86 LEU A CA 1
ATOM 661 C C . LEU A 1 86 ? 11.649 -3.283 1.789 1.00 96.00 86 LEU A C 1
ATOM 663 O O . LEU A 1 86 ? 11.067 -4.367 1.725 1.00 96.00 86 LEU A O 1
ATOM 667 N N . LEU A 1 87 ? 11.691 -2.418 0.780 1.00 93.25 87 LEU A N 1
ATOM 668 C CA . LEU A 1 87 ? 11.224 -2.685 -0.572 1.00 93.25 87 LEU A CA 1
ATOM 669 C C . LEU A 1 87 ? 12.430 -2.847 -1.497 1.00 93.25 87 LEU A C 1
ATOM 671 O O . LEU A 1 87 ? 13.258 -1.946 -1.611 1.00 93.25 87 LEU A O 1
ATOM 675 N N . VAL A 1 88 ? 12.506 -3.978 -2.185 1.00 92.19 88 VAL A N 1
ATOM 676 C CA . VAL A 1 88 ? 13.476 -4.223 -3.252 1.00 92.19 88 VAL A CA 1
ATOM 677 C C . VAL A 1 88 ? 12.734 -4.199 -4.578 1.00 92.19 88 VAL A C 1
ATOM 679 O O . VAL A 1 88 ? 11.782 -4.955 -4.760 1.00 92.19 88 VAL A O 1
ATOM 682 N N . THR A 1 89 ? 13.169 -3.346 -5.498 1.00 88.31 89 THR A N 1
ATOM 683 C CA . THR A 1 89 ? 12.640 -3.269 -6.863 1.00 88.31 89 THR A CA 1
ATOM 684 C C . THR A 1 89 ? 13.713 -3.737 -7.836 1.00 88.31 89 THR A C 1
ATOM 686 O O . THR A 1 89 ? 14.842 -3.248 -7.792 1.00 88.31 89 THR A O 1
ATOM 689 N N . ARG A 1 90 ? 13.368 -4.678 -8.717 1.00 87.38 90 ARG A N 1
ATOM 690 C CA . ARG A 1 90 ? 14.271 -5.225 -9.736 1.00 87.38 90 ARG A CA 1
ATOM 691 C C . ARG A 1 90 ? 13.599 -5.171 -11.105 1.00 87.38 90 ARG A C 1
ATOM 693 O O . ARG A 1 90 ? 12.440 -5.567 -11.220 1.00 87.38 90 ARG A O 1
ATOM 700 N N . GLY A 1 91 ? 14.306 -4.674 -12.116 1.00 82.19 91 GLY A N 1
ATOM 701 C CA . GLY A 1 91 ? 13.829 -4.631 -13.501 1.00 82.19 91 GLY A CA 1
ATOM 702 C C . GLY A 1 91 ? 14.510 -5.657 -14.401 1.00 82.19 91 GLY A C 1
ATOM 703 O O . GLY A 1 91 ? 15.151 -6.589 -13.925 1.00 82.19 91 GLY A O 1
ATOM 704 N N . VAL A 1 92 ? 14.392 -5.456 -15.717 1.00 74.31 92 VAL A N 1
ATOM 705 C CA . VAL A 1 92 ? 15.141 -6.223 -16.737 1.00 74.31 92 VAL A CA 1
ATOM 706 C C . VAL A 1 92 ? 16.653 -5.999 -16.680 1.00 74.31 92 VAL A C 1
ATOM 708 O O . VAL A 1 92 ? 17.415 -6.826 -17.174 1.00 74.31 92 VAL A O 1
ATOM 711 N N . THR A 1 93 ? 17.098 -4.885 -16.101 1.00 71.69 93 THR A N 1
ATOM 712 C CA . THR A 1 93 ? 18.511 -4.639 -15.812 1.00 71.69 93 THR A CA 1
ATOM 713 C C . THR A 1 93 ? 18.873 -5.236 -14.451 1.00 71.69 93 THR A C 1
ATOM 715 O O . THR A 1 93 ? 18.038 -5.299 -13.553 1.00 71.69 93 THR A O 1
ATOM 718 N N . ASP A 1 94 ? 20.134 -5.626 -14.258 1.00 65.50 94 ASP A N 1
ATOM 719 C CA . ASP A 1 94 ? 20.615 -6.231 -12.999 1.00 65.50 94 ASP A CA 1
ATOM 720 C C . ASP A 1 94 ? 20.784 -5.205 -11.852 1.00 65.50 94 ASP A C 1
ATOM 722 O O . ASP A 1 94 ? 21.467 -5.442 -10.858 1.00 65.50 94 ASP A O 1
ATOM 726 N N . VAL A 1 95 ? 20.185 -4.018 -11.999 1.00 75.62 95 VAL A N 1
ATOM 727 C CA . VAL A 1 95 ? 20.241 -2.945 -11.007 1.00 75.62 95 VAL A CA 1
ATOM 728 C C . VAL A 1 95 ? 19.061 -3.100 -10.055 1.00 75.62 95 VAL A C 1
ATOM 730 O O . VAL A 1 95 ? 17.903 -2.936 -10.439 1.00 75.62 95 VAL A O 1
ATOM 733 N N . GLU A 1 96 ? 19.366 -3.395 -8.794 1.00 84.62 96 GLU A N 1
ATOM 734 C CA . GLU A 1 96 ? 18.387 -3.389 -7.710 1.00 84.62 96 GLU A CA 1
ATOM 735 C C . GLU A 1 96 ? 18.276 -2.003 -7.083 1.00 84.62 96 GLU A C 1
ATOM 737 O O . GLU A 1 96 ? 19.273 -1.423 -6.648 1.00 84.62 96 GLU A O 1
ATOM 742 N N . GLN A 1 97 ? 17.047 -1.514 -6.947 1.00 87.19 97 GLN A N 1
ATOM 743 C CA . GLN A 1 97 ? 16.745 -0.372 -6.094 1.00 87.19 97 GLN A CA 1
ATOM 744 C C . GLN A 1 97 ? 16.215 -0.867 -4.747 1.00 87.19 97 GLN A C 1
ATOM 746 O O . GLN A 1 97 ? 15.396 -1.786 -4.689 1.00 87.19 97 GLN A O 1
ATOM 751 N N . ARG A 1 98 ? 16.693 -0.260 -3.659 1.00 90.25 98 ARG A N 1
ATOM 752 C CA . ARG A 1 98 ? 16.283 -0.583 -2.291 1.00 90.25 98 ARG A CA 1
ATOM 753 C C . ARG A 1 98 ? 15.791 0.670 -1.594 1.00 90.25 98 ARG A C 1
ATOM 755 O O . ARG A 1 98 ? 16.559 1.613 -1.432 1.00 90.25 98 ARG A O 1
ATOM 762 N N . ASP A 1 99 ? 14.549 0.632 -1.136 1.00 90.31 99 ASP A N 1
ATOM 763 C CA . ASP A 1 99 ? 13.893 1.745 -0.459 1.00 90.31 99 ASP A CA 1
ATOM 764 C C . ASP A 1 99 ? 13.298 1.280 0.867 1.00 90.31 99 ASP A C 1
ATOM 766 O O . ASP A 1 99 ? 12.874 0.128 1.006 1.00 90.31 99 ASP A O 1
ATOM 770 N N . TYR A 1 100 ? 13.236 2.180 1.846 1.00 93.88 100 TYR A N 1
ATOM 771 C CA . TYR A 1 100 ? 12.433 1.938 3.037 1.00 93.88 100 TYR A CA 1
ATOM 772 C C . TYR A 1 100 ? 11.037 2.508 2.789 1.00 93.88 100 TYR A C 1
ATOM 774 O O . TYR A 1 100 ? 10.875 3.708 2.564 1.00 93.88 100 TYR A O 1
ATOM 782 N N . ARG A 1 101 ? 10.025 1.638 2.776 1.00 93.69 101 ARG A N 1
ATOM 783 C CA . ARG A 1 101 ? 8.642 2.004 2.452 1.00 93.69 101 ARG A CA 1
ATOM 784 C C . ARG A 1 101 ? 7.752 1.831 3.668 1.00 93.69 101 ARG A C 1
ATOM 786 O O . ARG A 1 101 ? 7.763 0.784 4.313 1.00 93.69 101 ARG A O 1
ATOM 793 N N . THR A 1 102 ? 6.919 2.836 3.920 1.00 95.31 102 THR A N 1
ATOM 794 C CA . THR A 1 102 ? 5.830 2.776 4.898 1.00 95.31 102 THR A CA 1
ATOM 795 C C . THR A 1 102 ? 4.482 2.824 4.190 1.00 95.31 102 THR A C 1
ATOM 797 O O . THR A 1 102 ? 4.144 3.814 3.536 1.00 95.31 102 THR A O 1
ATOM 800 N N . PHE A 1 103 ? 3.676 1.781 4.369 1.00 92.88 103 PHE A N 1
ATOM 801 C CA . PHE A 1 103 ? 2.263 1.778 4.007 1.00 92.88 103 PHE A CA 1
ATOM 802 C C . PHE A 1 103 ? 1.426 2.220 5.206 1.00 92.88 103 PHE A C 1
ATOM 804 O O . PHE A 1 103 ? 1.532 1.638 6.283 1.00 92.88 103 PHE A O 1
ATOM 811 N N . GLN A 1 104 ? 0.568 3.223 5.028 1.00 94.00 104 GLN A N 1
ATOM 812 C CA . GLN A 1 104 ? -0.374 3.660 6.057 1.00 94.00 104 GLN A CA 1
ATOM 813 C C . GLN A 1 104 ? -1.807 3.379 5.619 1.00 94.00 104 GLN A C 1
ATOM 815 O O . GLN A 1 104 ? -2.243 3.845 4.565 1.00 94.00 104 GLN A O 1
ATOM 820 N N . PHE A 1 105 ? -2.542 2.651 6.453 1.00 92.12 105 PHE A N 1
ATOM 821 C CA . PHE A 1 105 ? -3.903 2.209 6.178 1.00 92.12 105 PHE A CA 1
ATOM 822 C C . PHE A 1 105 ? -4.880 2.771 7.204 1.00 92.12 105 PHE A C 1
ATOM 824 O O . PHE A 1 105 ? -4.633 2.700 8.408 1.00 92.12 105 PHE A O 1
ATOM 831 N N . ARG A 1 106 ? -6.039 3.237 6.740 1.00 91.94 106 ARG A N 1
ATOM 832 C CA . ARG A 1 106 ? -7.216 3.455 7.588 1.00 91.94 106 ARG A CA 1
ATOM 833 C C . ARG A 1 106 ? -8.275 2.426 7.244 1.00 91.94 106 ARG A C 1
ATOM 835 O O . ARG A 1 106 ? -8.626 2.264 6.076 1.00 91.94 106 ARG A O 1
ATOM 842 N N . PHE A 1 107 ? -8.819 1.776 8.264 1.00 89.38 107 PHE A N 1
ATOM 843 C CA . PHE A 1 107 ? -9.876 0.784 8.103 1.00 89.38 107 PHE A CA 1
ATOM 844 C C . PHE A 1 107 ? -11.181 1.256 8.729 1.00 89.38 107 PHE A C 1
ATOM 846 O O . PHE A 1 107 ? -11.188 1.726 9.868 1.00 89.38 107 PHE A O 1
ATOM 853 N N . VAL A 1 108 ? -12.289 1.038 8.026 1.00 88.50 108 VAL A N 1
ATOM 854 C CA . VAL A 1 108 ? -13.647 1.274 8.526 1.00 88.50 108 VAL A CA 1
ATOM 855 C C . VAL A 1 108 ? -14.429 -0.030 8.557 1.00 88.50 108 VAL A C 1
ATOM 857 O O . VAL A 1 108 ? -14.294 -0.867 7.668 1.00 88.50 108 VAL A O 1
ATOM 860 N N . THR A 1 109 ? -15.275 -0.206 9.570 1.00 85.38 109 THR A N 1
ATOM 861 C CA . THR A 1 109 ? -16.195 -1.346 9.630 1.00 85.38 109 THR A CA 1
ATOM 862 C C . THR A 1 109 ? -17.570 -0.910 9.146 1.00 85.38 109 THR A C 1
ATOM 864 O O . THR A 1 109 ? -18.168 0.004 9.713 1.00 85.38 109 THR A O 1
ATOM 867 N N . ARG A 1 110 ? -18.094 -1.568 8.109 1.00 83.31 110 ARG A N 1
ATOM 868 C CA . ARG A 1 110 ? -19.463 -1.364 7.614 1.00 83.31 110 ARG A CA 1
ATOM 869 C C . ARG A 1 110 ? -20.140 -2.714 7.470 1.00 83.31 110 ARG A C 1
ATOM 871 O O . ARG A 1 110 ? -19.572 -3.602 6.853 1.00 83.31 110 ARG A O 1
ATOM 878 N N . GLN A 1 111 ? -21.330 -2.879 8.052 1.00 83.88 111 GLN A N 1
ATOM 879 C CA . GLN A 1 111 ? -22.099 -4.132 7.959 1.00 83.88 111 GLN A CA 1
ATOM 880 C C . GLN A 1 111 ? -21.254 -5.386 8.289 1.00 83.88 111 GLN A C 1
ATOM 882 O O . GLN A 1 111 ? -21.346 -6.401 7.612 1.00 83.88 111 GLN A O 1
ATOM 887 N N . HIS A 1 112 ? -20.417 -5.301 9.333 1.00 80.12 112 HIS A N 1
ATOM 888 C CA . HIS A 1 112 ? -19.476 -6.349 9.773 1.00 80.12 112 HIS A CA 1
ATOM 889 C C . HIS A 1 112 ? -18.309 -6.668 8.817 1.00 80.12 112 HIS A C 1
ATOM 891 O O . HIS A 1 112 ? -17.547 -7.592 9.083 1.00 80.12 112 HIS A O 1
ATOM 897 N N . GLN A 1 113 ? -18.109 -5.884 7.757 1.00 80.50 113 GLN A N 1
ATOM 898 C CA . GLN A 1 113 ? -16.956 -5.990 6.864 1.00 80.50 113 GLN A CA 1
ATOM 899 C C . GLN A 1 113 ? -15.930 -4.898 7.172 1.00 80.50 113 GLN A C 1
ATOM 901 O O . GLN A 1 113 ? -16.288 -3.730 7.346 1.00 80.50 113 GLN A O 1
ATOM 906 N N . THR A 1 114 ? -14.654 -5.277 7.234 1.00 84.25 114 THR A N 1
ATOM 907 C CA . THR A 1 114 ? -13.528 -4.340 7.336 1.00 84.25 114 THR A CA 1
ATOM 908 C C . THR A 1 114 ? -13.137 -3.891 5.936 1.00 84.25 114 THR A C 1
ATOM 910 O O . THR A 1 114 ? -12.752 -4.713 5.110 1.00 84.25 114 THR A O 1
ATOM 913 N N . LEU A 1 115 ? -13.226 -2.590 5.681 1.00 86.31 115 LEU A N 1
ATOM 914 C CA . LEU A 1 115 ? -12.902 -1.980 4.397 1.00 86.31 115 LEU A CA 1
ATOM 915 C C . LEU A 1 115 ? -11.729 -1.015 4.561 1.00 86.31 115 LEU A C 1
ATOM 917 O O . LEU A 1 115 ? -11.655 -0.278 5.545 1.00 86.31 115 LEU A O 1
ATOM 921 N N . LEU A 1 116 ? -10.839 -0.997 3.578 1.00 87.00 116 LEU A N 1
ATOM 922 C CA . LEU A 1 116 ? -9.805 0.008 3.409 1.00 87.00 116 LEU A CA 1
ATOM 923 C C . LEU A 1 116 ? -10.454 1.333 2.989 1.00 87.00 116 LEU A C 1
ATOM 925 O O . LEU A 1 116 ? -11.052 1.428 1.918 1.00 87.00 116 LEU A O 1
ATOM 929 N N . ASP A 1 117 ? -10.343 2.349 3.839 1.00 87.94 117 ASP A N 1
ATOM 930 C CA . ASP A 1 117 ? -10.889 3.690 3.602 1.00 87.94 117 ASP A CA 1
ATOM 931 C C . ASP A 1 117 ? -9.838 4.694 3.133 1.00 87.94 117 ASP A C 1
ATOM 933 O O . ASP A 1 117 ? -10.159 5.673 2.458 1.00 87.94 117 ASP A O 1
ATOM 937 N N . GLU A 1 118 ? -8.574 4.444 3.471 1.00 87.88 118 GLU A N 1
ATOM 938 C CA . GLU A 1 118 ? -7.456 5.293 3.086 1.00 87.88 118 GLU A CA 1
ATOM 939 C C . GLU A 1 118 ? -6.172 4.472 2.973 1.00 87.88 118 GLU A C 1
ATOM 941 O O . GLU A 1 118 ? -5.868 3.686 3.871 1.00 87.88 118 GLU A O 1
ATOM 946 N N . LEU A 1 119 ? -5.419 4.695 1.895 1.00 87.56 119 LEU A N 1
ATOM 947 C CA . LEU A 1 119 ? -4.052 4.217 1.710 1.00 87.56 119 LEU A CA 1
ATOM 948 C C . LEU A 1 119 ? -3.140 5.419 1.474 1.00 87.56 119 LEU A C 1
ATOM 950 O O . LEU A 1 119 ? -3.446 6.270 0.639 1.00 87.56 119 LEU A O 1
ATOM 954 N N . ARG A 1 120 ? -2.007 5.455 2.174 1.00 88.56 120 ARG A N 1
ATOM 955 C CA . ARG A 1 120 ? -0.894 6.366 1.895 1.00 88.56 120 ARG A CA 1
ATOM 956 C C . ARG A 1 120 ? 0.393 5.559 1.798 1.00 88.56 120 ARG A C 1
ATOM 958 O O . ARG A 1 120 ? 0.603 4.652 2.601 1.00 88.56 120 ARG A O 1
ATOM 965 N N . ILE A 1 121 ? 1.245 5.905 0.845 1.00 88.00 121 ILE A N 1
ATOM 966 C C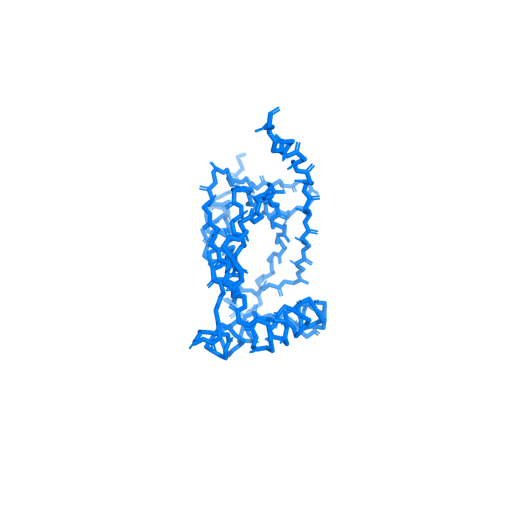A . ILE A 1 121 ? 2.570 5.307 0.677 1.00 88.00 121 ILE A CA 1
ATOM 967 C C . ILE A 1 121 ? 3.598 6.404 0.933 1.00 88.00 121 ILE A C 1
ATOM 969 O O . ILE A 1 121 ? 3.445 7.525 0.448 1.00 88.00 121 ILE A O 1
ATOM 973 N N . LYS A 1 122 ? 4.611 6.096 1.740 1.00 89.56 122 LYS A N 1
ATOM 974 C CA . LYS A 1 122 ? 5.758 6.970 1.987 1.00 89.56 122 LYS A CA 1
ATOM 975 C C . LYS A 1 122 ? 7.028 6.200 1.668 1.00 89.56 122 LYS A C 1
ATOM 977 O O . LYS A 1 122 ? 7.261 5.160 2.281 1.00 89.56 122 LYS A O 1
ATOM 982 N N . ASP A 1 123 ? 7.813 6.733 0.742 1.00 85.25 123 ASP A N 1
ATOM 983 C CA . ASP A 1 123 ? 9.133 6.217 0.402 1.00 85.25 123 ASP A CA 1
ATOM 984 C C . ASP A 1 123 ? 10.204 7.093 1.033 1.00 85.25 123 ASP A C 1
ATOM 986 O O . ASP A 1 123 ? 10.227 8.312 0.846 1.0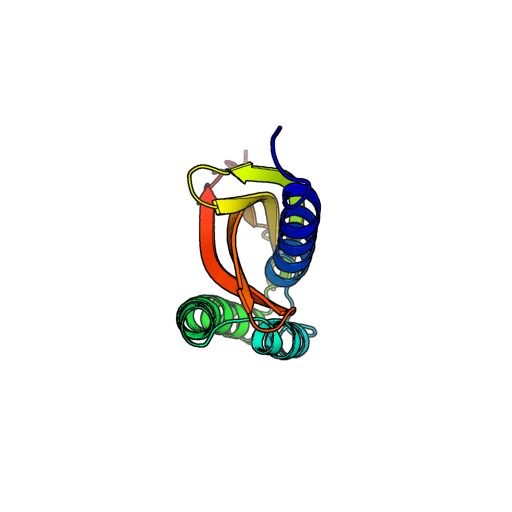0 85.25 123 ASP A O 1
ATOM 990 N N . GLU A 1 124 ? 11.098 6.462 1.778 1.00 81.38 124 GLU A N 1
ATOM 991 C CA . GLU A 1 124 ? 12.329 7.072 2.242 1.00 81.38 124 GLU A CA 1
ATOM 992 C C . GLU A 1 124 ? 13.454 6.564 1.345 1.00 81.38 124 GLU A C 1
ATOM 994 O O . GLU A 1 124 ? 13.896 5.415 1.448 1.00 81.38 124 GLU A O 1
ATOM 999 N N . ASN A 1 125 ? 13.903 7.432 0.432 1.00 62.28 125 ASN A N 1
ATOM 1000 C CA . ASN A 1 125 ? 15.036 7.139 -0.436 1.00 62.28 125 ASN A CA 1
ATOM 1001 C C . ASN A 1 125 ? 16.278 6.939 0.431 1.00 62.28 125 ASN A C 1
ATOM 1003 O O . ASN A 1 125 ? 16.950 7.900 0.820 1.00 62.28 125 ASN A O 1
ATOM 1007 N N . THR A 1 126 ? 16.627 5.684 0.682 1.00 52.78 126 THR A N 1
ATOM 1008 C CA . THR A 1 126 ? 17.954 5.363 1.183 1.00 52.78 126 THR A CA 1
ATOM 1009 C C . THR A 1 126 ? 18.867 5.403 -0.030 1.00 52.78 126 THR A C 1
ATOM 1011 O O . THR A 1 126 ? 18.956 4.441 -0.787 1.00 52.78 126 THR A O 1
ATOM 1014 N N . ARG A 1 127 ? 19.527 6.544 -0.267 1.00 44.06 127 ARG A N 1
ATOM 1015 C CA . ARG A 1 127 ? 20.637 6.613 -1.226 1.00 44.06 127 ARG A CA 1
ATOM 1016 C C . ARG A 1 127 ? 21.751 5.702 -0.714 1.00 44.06 127 ARG A C 1
ATOM 1018 O O . ARG A 1 127 ? 22.658 6.160 -0.027 1.00 44.06 127 ARG A O 1
ATOM 1025 N N . LEU A 1 128 ? 21.686 4.415 -1.033 1.00 45.38 128 LEU A N 1
ATOM 1026 C CA . LEU A 1 128 ? 22.852 3.554 -0.968 1.00 45.38 128 LEU A CA 1
ATOM 1027 C C . LEU A 1 128 ? 23.752 4.008 -2.111 1.00 45.38 128 LEU A C 1
ATOM 1029 O O . LEU A 1 128 ? 23.551 3.666 -3.273 1.00 45.38 128 LEU A O 1
ATOM 1033 N N . THR A 1 129 ? 24.705 4.873 -1.773 1.00 39.88 129 THR A N 1
ATOM 1034 C CA . THR A 1 129 ? 25.882 5.129 -2.591 1.00 39.88 129 THR A CA 1
ATOM 1035 C C . THR A 1 129 ? 26.482 3.776 -2.954 1.00 39.88 129 THR A C 1
ATOM 1037 O O . THR A 1 129 ? 27.003 3.083 -2.078 1.00 39.88 129 THR A O 1
ATOM 1040 N N . ALA A 1 130 ? 26.377 3.382 -4.223 1.00 36.09 130 ALA A N 1
ATOM 1041 C CA . ALA A 1 130 ? 27.202 2.319 -4.763 1.00 36.09 130 ALA A CA 1
ATOM 1042 C C . ALA A 1 130 ? 28.655 2.786 -4.612 1.00 36.09 130 ALA A C 1
ATOM 1044 O O . ALA A 1 130 ? 29.090 3.714 -5.292 1.00 36.09 130 ALA A O 1
ATOM 1045 N N . GLY A 1 131 ? 29.355 2.224 -3.628 1.00 37.50 131 GLY A N 1
ATOM 1046 C CA . GLY A 1 131 ? 30.791 2.394 -3.493 1.00 37.50 131 GLY A CA 1
ATOM 1047 C C . GLY A 1 131 ? 31.467 1.707 -4.672 1.00 37.50 131 GLY A C 1
ATOM 1048 O O . GLY A 1 131 ? 31.327 0.494 -4.833 1.00 37.50 131 GLY A O 1
ATOM 1049 N N . HIS A 1 132 ? 32.159 2.502 -5.482 1.00 36.72 132 HIS A N 1
ATOM 1050 C CA . HIS A 1 132 ? 33.278 2.063 -6.306 1.00 36.72 132 HIS A CA 1
ATOM 1051 C C . HIS A 1 132 ? 34.571 2.484 -5.616 1.00 36.72 132 HIS A C 1
ATOM 1053 O O . HIS A 1 132 ? 34.588 3.609 -5.061 1.00 36.72 132 HIS A O 1
#